Protein AF-A0A351KHN6-F1 (afdb_monomer_lite)

Sequence (163 aa):
MYIGEKVGMWEDGLKKYDIAIDPVDGNNLVAKGRSNAISAIAVAEEGGIFKAPQIYMKKIAVGPSAKGSIDINASVEENITNVSKALGKDIDEMTVAILDRKRHENLIKEARSTGARVKIFGEGDIAAALSTAFEDSGIDILMGIGGAPEGVLAAAALKCLGG

pLDDT: mean 96.74, std 3.22, range [77.12, 98.88]

Structure (mmCIF, N/CA/C/O backbone):
data_AF-A0A351KHN6-F1
#
_entry.id   AF-A0A351KHN6-F1
#
loop_
_atom_site.group_PDB
_atom_site.id
_atom_site.type_symbol
_atom_site.label_atom_id
_atom_site.label_alt_id
_atom_site.label_comp_id
_atom_site.label_asym_id
_atom_site.label_entity_id
_atom_site.label_seq_id
_atom_site.pdbx_PDB_ins_code
_atom_site.Cartn_x
_atom_site.Cartn_y
_atom_site.Cartn_z
_atom_site.occupancy
_atom_site.B_iso_or_equiv
_atom_site.auth_seq_id
_atom_site.auth_comp_id
_atom_site.auth_asym_id
_atom_site.auth_atom_id
_atom_site.pdbx_PDB_model_num
ATOM 1 N N . MET A 1 1 ? 12.110 -13.711 -13.951 1.00 82.62 1 MET A N 1
ATOM 2 C CA . MET A 1 1 ? 12.593 -12.400 -14.409 1.00 82.62 1 MET A CA 1
ATOM 3 C C . MET A 1 1 ? 13.584 -11.849 -13.396 1.00 82.62 1 MET A C 1
ATOM 5 O O . MET A 1 1 ? 13.306 -11.984 -12.208 1.00 82.62 1 MET A O 1
ATOM 9 N N . TYR A 1 2 ? 14.725 -11.301 -13.823 1.00 90.00 2 TYR A N 1
ATOM 10 C CA . TYR A 1 2 ? 15.762 -10.743 -12.935 1.00 90.00 2 TYR A CA 1
ATOM 11 C C . TYR A 1 2 ? 15.978 -9.232 -13.146 1.00 90.00 2 TYR A C 1
ATOM 13 O O . TYR A 1 2 ? 15.625 -8.675 -14.183 1.00 90.00 2 TYR A O 1
ATOM 21 N N . ILE A 1 3 ? 16.554 -8.541 -12.153 1.00 89.81 3 ILE A N 1
ATOM 22 C CA . ILE A 1 3 ? 16.794 -7.088 -12.237 1.00 89.81 3 ILE A CA 1
ATOM 23 C C . ILE A 1 3 ? 17.793 -6.792 -13.361 1.00 89.81 3 ILE A C 1
ATOM 25 O O . ILE A 1 3 ? 18.919 -7.285 -13.343 1.00 89.81 3 ILE A O 1
ATOM 29 N N . GLY A 1 4 ? 17.383 -5.948 -14.310 1.00 90.00 4 GLY A N 1
ATOM 30 C CA . GLY A 1 4 ? 18.183 -5.593 -15.486 1.00 90.00 4 GLY A CA 1
ATOM 31 C C . GLY A 1 4 ? 18.034 -6.560 -16.662 1.00 90.00 4 GLY A C 1
ATOM 32 O O . GLY A 1 4 ? 18.713 -6.386 -17.674 1.00 90.00 4 GLY A O 1
ATOM 33 N N . GLU A 1 5 ? 17.158 -7.562 -16.552 1.00 93.50 5 GLU A N 1
ATOM 34 C CA . GLU A 1 5 ? 16.768 -8.392 -17.685 1.00 93.50 5 GLU A CA 1
ATOM 35 C C . GLU A 1 5 ? 16.132 -7.550 -18.793 1.00 93.50 5 GLU A C 1
ATOM 37 O O . GLU A 1 5 ? 15.372 -6.609 -18.556 1.00 93.50 5 GLU A O 1
ATOM 42 N N . LYS A 1 6 ? 16.455 -7.920 -20.028 1.00 91.94 6 LYS A N 1
ATOM 43 C CA . LYS A 1 6 ? 15.955 -7.292 -21.239 1.00 91.94 6 LYS A CA 1
ATOM 44 C C . LYS A 1 6 ? 14.754 -8.086 -21.766 1.00 91.94 6 LYS A C 1
ATOM 46 O O . LYS A 1 6 ? 14.931 -9.219 -22.195 1.00 91.94 6 LYS A O 1
ATOM 51 N N . VAL A 1 7 ? 13.552 -7.496 -21.767 1.00 92.12 7 VAL A N 1
ATOM 52 C CA . VAL A 1 7 ? 12.304 -8.110 -22.287 1.00 92.12 7 VAL A CA 1
ATOM 53 C C . VAL A 1 7 ? 11.658 -7.305 -23.429 1.00 92.12 7 VAL A C 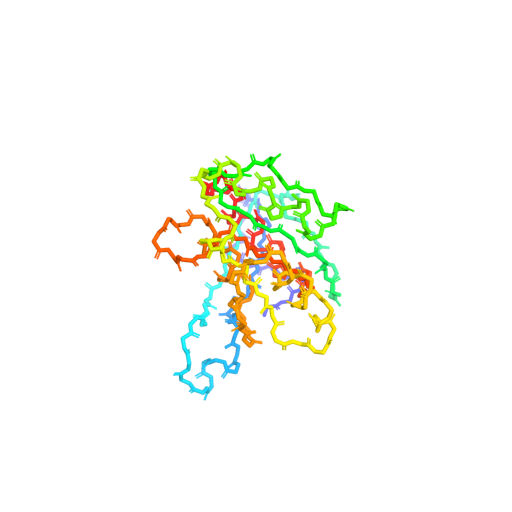1
ATOM 55 O O . VAL A 1 7 ? 11.797 -6.086 -23.457 1.00 92.12 7 VAL A O 1
ATOM 58 N N . GLY A 1 8 ? 10.977 -7.963 -24.375 1.00 92.44 8 GLY A N 1
ATOM 59 C CA . GLY A 1 8 ? 10.410 -7.338 -25.588 1.00 92.44 8 GLY A CA 1
ATOM 60 C C . GLY A 1 8 ? 11.225 -7.618 -26.861 1.00 92.44 8 GLY A C 1
ATOM 61 O O . GLY A 1 8 ? 12.048 -8.527 -26.868 1.00 92.44 8 GLY A O 1
ATOM 62 N N . MET A 1 9 ? 10.992 -6.857 -27.939 1.00 90.75 9 MET A N 1
ATOM 63 C CA . MET A 1 9 ? 11.639 -7.078 -29.251 1.00 90.75 9 MET A CA 1
ATOM 64 C C . MET A 1 9 ? 13.119 -6.654 -29.298 1.00 90.75 9 MET A C 1
ATOM 66 O O . MET A 1 9 ? 13.895 -7.262 -30.022 1.00 90.75 9 MET A O 1
ATOM 70 N N . TRP A 1 10 ? 13.523 -5.649 -28.506 1.00 84.50 10 TRP A N 1
ATOM 71 C CA . TRP A 1 10 ? 14.906 -5.130 -28.444 1.00 84.50 10 TRP A CA 1
ATOM 72 C C . TRP A 1 10 ? 15.525 -4.738 -29.794 1.00 84.50 10 TRP A C 1
ATOM 74 O O . TRP A 1 10 ? 16.723 -4.913 -30.007 1.00 84.50 10 TRP A O 1
ATOM 84 N N . GLU A 1 11 ? 14.719 -4.165 -30.685 1.00 89.75 11 GLU A N 1
ATOM 85 C CA . GLU A 1 11 ? 15.187 -3.589 -31.947 1.00 89.75 11 GLU A CA 1
ATOM 86 C C . GLU A 1 11 ? 15.681 -2.145 -31.760 1.00 89.75 11 GLU A C 1
ATOM 88 O O . GLU A 1 11 ? 15.197 -1.401 -30.897 1.00 89.75 11 GLU A O 1
ATOM 93 N N . ASP A 1 12 ? 16.649 -1.739 -32.584 1.00 88.88 12 ASP A N 1
ATOM 94 C CA . ASP A 1 12 ? 17.192 -0.382 -32.568 1.00 88.88 12 ASP A CA 1
ATOM 95 C C . ASP A 1 12 ? 16.119 0.656 -32.934 1.00 88.88 12 ASP A C 1
ATOM 97 O O . ASP A 1 12 ? 15.295 0.458 -33.825 1.00 88.88 12 ASP A O 1
ATOM 101 N N . GLY A 1 13 ? 16.135 1.797 -32.241 1.00 88.94 13 GLY A N 1
ATOM 102 C CA . GLY A 1 13 ? 15.162 2.878 -32.440 1.00 88.94 13 GLY A CA 1
ATOM 103 C C . GLY A 1 13 ? 13.858 2.728 -31.648 1.00 88.94 13 GLY A C 1
ATOM 104 O O . GLY A 1 13 ? 13.068 3.673 -31.615 1.00 88.94 13 GLY A O 1
ATOM 105 N N . LEU A 1 14 ? 13.642 1.604 -30.954 1.00 90.31 14 LEU A N 1
ATOM 106 C CA . LEU A 1 14 ? 12.511 1.455 -30.039 1.00 90.31 14 LEU A CA 1
ATOM 107 C C . LEU A 1 14 ? 12.723 2.239 -28.736 1.00 90.31 14 LEU A C 1
ATOM 109 O O . LEU A 1 14 ? 13.827 2.322 -28.189 1.00 90.31 14 LEU A O 1
ATOM 113 N N . LYS A 1 15 ? 11.631 2.804 -28.212 1.00 92.44 15 LYS A N 1
ATOM 114 C CA . LYS A 1 15 ? 11.639 3.519 -26.933 1.00 92.44 15 LYS A CA 1
ATOM 115 C C . LYS A 1 15 ? 11.855 2.543 -25.775 1.00 92.44 15 LYS A C 1
ATOM 117 O O . LYS A 1 15 ? 11.262 1.467 -25.738 1.00 92.44 15 LYS A O 1
ATOM 122 N N . LYS A 1 16 ? 12.689 2.946 -24.817 1.00 92.50 16 LYS A N 1
ATOM 123 C CA . LYS A 1 16 ? 12.962 2.184 -23.597 1.00 92.50 16 LYS A CA 1
ATOM 124 C C . LYS A 1 16 ? 11.935 2.497 -22.515 1.00 92.50 16 LYS A C 1
ATOM 126 O O . LYS A 1 16 ? 11.515 3.644 -22.356 1.00 92.50 16 LYS A O 1
ATOM 131 N N . TYR A 1 17 ? 11.591 1.466 -21.757 1.00 95.12 17 TYR A N 1
ATOM 132 C CA . TYR A 1 17 ? 10.678 1.535 -20.628 1.00 95.12 17 TYR A CA 1
ATOM 133 C C . TYR A 1 17 ? 11.271 0.772 -19.448 1.00 95.12 17 TYR A C 1
ATOM 135 O O . TYR A 1 17 ? 11.884 -0.281 -19.634 1.00 95.12 17 TYR A O 1
ATOM 143 N N . ASP A 1 18 ? 11.052 1.289 -18.244 1.00 95.50 18 ASP A N 1
ATOM 144 C CA . ASP A 1 18 ? 11.268 0.541 -17.015 1.00 95.50 18 ASP A CA 1
ATOM 145 C C . ASP A 1 18 ? 10.028 -0.306 -16.717 1.00 95.50 18 ASP A C 1
ATOM 147 O O . ASP A 1 18 ? 8.891 0.138 -16.902 1.00 95.50 18 ASP A O 1
ATOM 151 N N . ILE A 1 19 ? 10.257 -1.525 -16.227 1.00 95.69 19 ILE A N 1
ATOM 152 C CA . ILE A 1 19 ? 9.203 -2.471 -15.861 1.00 95.69 19 ILE A CA 1
ATOM 153 C C . ILE A 1 19 ? 9.429 -2.925 -14.420 1.00 95.69 19 ILE A C 1
ATOM 155 O O . ILE A 1 19 ? 10.501 -3.427 -14.078 1.00 95.69 19 ILE A O 1
ATOM 159 N N . ALA A 1 20 ? 8.399 -2.783 -13.590 1.00 96.62 20 ALA A N 1
ATOM 160 C CA . ALA A 1 20 ? 8.269 -3.503 -12.330 1.00 96.62 20 ALA A CA 1
ATOM 161 C C . ALA A 1 20 ? 7.203 -4.578 -12.501 1.00 96.62 20 ALA A C 1
ATOM 163 O O . ALA A 1 20 ? 6.184 -4.353 -13.153 1.00 96.62 20 ALA A O 1
ATOM 164 N N . ILE A 1 21 ? 7.431 -5.748 -11.919 1.00 95.62 21 ILE A N 1
ATOM 165 C CA . ILE A 1 21 ? 6.527 -6.880 -12.068 1.00 95.62 21 ILE A CA 1
ATOM 166 C C . ILE A 1 21 ? 6.523 -7.727 -10.808 1.00 95.62 21 ILE A C 1
ATOM 168 O O . ILE A 1 21 ? 7.575 -8.016 -10.239 1.00 95.62 21 ILE A O 1
ATOM 172 N N . ASP A 1 22 ? 5.328 -8.148 -10.429 1.00 96.81 22 ASP A N 1
ATOM 173 C CA . ASP A 1 22 ? 5.095 -9.248 -9.516 1.00 96.81 22 ASP A CA 1
ATOM 174 C C . ASP A 1 22 ? 4.191 -10.256 -10.236 1.00 96.81 22 ASP A C 1
ATOM 176 O O . ASP A 1 22 ? 2.989 -10.013 -10.393 1.00 96.81 22 ASP A O 1
ATOM 180 N N . PRO A 1 23 ? 4.753 -11.364 -10.755 1.00 96.25 23 PRO A N 1
ATOM 181 C CA . PRO A 1 23 ? 3.961 -12.356 -11.465 1.00 96.25 23 PRO A CA 1
ATOM 182 C C . PRO A 1 23 ? 2.806 -12.906 -10.627 1.00 96.25 23 PRO A C 1
ATOM 184 O O . PRO A 1 23 ? 1.772 -13.234 -11.211 1.00 96.25 23 PRO A O 1
ATOM 187 N N . VAL A 1 24 ? 2.976 -13.009 -9.302 1.00 97.12 24 VAL A N 1
ATOM 188 C CA . VAL A 1 24 ? 1.963 -13.506 -8.366 1.00 97.12 24 VAL A CA 1
ATOM 189 C C . VAL A 1 24 ? 2.152 -12.834 -6.996 1.00 97.12 24 VAL A C 1
ATOM 191 O O . VAL A 1 24 ? 2.906 -13.319 -6.152 1.00 97.12 24 VAL A O 1
ATOM 194 N N . ASP A 1 25 ? 1.386 -11.774 -6.735 1.00 96.69 25 ASP A N 1
ATOM 195 C CA . ASP A 1 25 ? 1.219 -11.244 -5.378 1.00 96.69 25 ASP A CA 1
ATOM 196 C C . ASP A 1 25 ? 0.217 -12.140 -4.637 1.00 96.69 25 ASP A C 1
ATOM 198 O O . ASP A 1 25 ? -0.955 -12.237 -5.014 1.00 96.69 25 ASP A O 1
ATOM 202 N N . GLY A 1 26 ? 0.690 -12.846 -3.606 1.00 96.31 26 GLY A N 1
ATOM 203 C CA . GLY A 1 26 ? -0.110 -13.816 -2.852 1.00 96.31 26 GLY A CA 1
ATOM 204 C C . GLY A 1 26 ? 0.072 -15.276 -3.274 1.00 96.31 26 GLY A C 1
ATOM 205 O O . GLY A 1 26 ? -0.904 -16.005 -3.462 1.00 96.31 26 GLY A O 1
ATOM 206 N N . ASN A 1 27 ? 1.318 -15.746 -3.375 1.00 96.25 27 ASN A N 1
ATOM 207 C CA . ASN A 1 27 ? 1.643 -17.145 -3.687 1.00 96.25 27 ASN A CA 1
ATOM 208 C C . ASN A 1 27 ? 0.884 -18.170 -2.825 1.00 96.25 27 ASN A C 1
ATOM 210 O O . ASN A 1 27 ? 0.359 -19.154 -3.354 1.00 96.25 27 ASN A O 1
ATOM 214 N N . ASN A 1 28 ? 0.792 -17.963 -1.502 1.00 96.75 28 ASN A N 1
ATOM 215 C CA . ASN A 1 28 ? 0.064 -18.899 -0.641 1.00 96.75 28 ASN A CA 1
ATOM 216 C C . ASN A 1 28 ? -1.451 -18.762 -0.794 1.00 96.75 28 ASN A C 1
ATOM 218 O O . ASN A 1 28 ? -2.164 -19.721 -0.493 1.00 96.75 28 ASN A O 1
ATOM 222 N N . LEU A 1 29 ? -1.956 -17.606 -1.236 1.00 97.25 29 LEU A N 1
ATOM 223 C CA . LEU A 1 29 ? -3.371 -17.443 -1.564 1.00 97.25 29 LEU A CA 1
ATOM 224 C C . LEU A 1 29 ? -3.735 -18.332 -2.754 1.00 97.25 29 LEU A C 1
ATOM 226 O O . LEU A 1 29 ? -4.655 -19.140 -2.625 1.00 97.25 29 LEU A O 1
ATOM 230 N N . VAL A 1 30 ? -2.953 -18.283 -3.840 1.00 97.19 30 VAL A N 1
ATOM 231 C CA . VAL A 1 30 ? -3.139 -19.167 -5.006 1.00 97.19 30 VAL A CA 1
ATOM 232 C C . VAL A 1 30 ? -3.047 -20.632 -4.590 1.00 97.19 30 VAL A C 1
ATOM 234 O O . VAL A 1 30 ? -3.965 -21.408 -4.850 1.00 97.19 30 VAL A O 1
ATOM 237 N N . ALA A 1 31 ? -1.984 -21.008 -3.872 1.00 97.69 31 ALA A N 1
ATOM 238 C CA . ALA A 1 31 ? -1.760 -22.393 -3.457 1.00 97.69 31 ALA A CA 1
ATOM 239 C C . ALA A 1 31 ? -2.882 -22.961 -2.566 1.00 97.69 31 ALA A C 1
ATOM 241 O O . ALA A 1 31 ? -3.078 -24.173 -2.516 1.00 97.69 31 ALA A O 1
ATOM 242 N N . LYS A 1 32 ? -3.615 -22.099 -1.850 1.00 97.12 32 LYS A N 1
ATOM 243 C CA . LYS A 1 32 ? -4.699 -22.483 -0.931 1.00 97.12 32 LYS A CA 1
ATOM 244 C C . LYS A 1 32 ? -6.097 -22.184 -1.476 1.00 97.12 32 LYS A C 1
ATOM 246 O O . LYS A 1 32 ? -7.056 -22.316 -0.719 1.00 97.12 32 LYS A O 1
ATOM 251 N N . GLY A 1 33 ? -6.225 -21.747 -2.732 1.00 96.00 33 GLY A N 1
ATOM 252 C CA . GLY A 1 33 ? -7.513 -21.376 -3.329 1.00 96.00 33 GLY A CA 1
ATOM 253 C C . GLY A 1 33 ? -8.211 -20.216 -2.609 1.00 96.00 33 GLY A C 1
ATOM 254 O O . GLY A 1 33 ? -9.431 -20.218 -2.473 1.00 96.00 33 GLY A O 1
ATOM 255 N N . ARG A 1 34 ? -7.443 -19.254 -2.085 1.00 96.31 34 ARG A N 1
ATOM 256 C CA . ARG A 1 34 ? -7.963 -18.062 -1.403 1.00 96.31 34 ARG A CA 1
ATOM 257 C C . ARG A 1 34 ? -8.027 -16.873 -2.360 1.00 96.31 34 ARG A C 1
ATOM 259 O O . ARG A 1 34 ? -7.240 -16.768 -3.295 1.00 96.31 34 ARG A O 1
ATOM 266 N N . SER A 1 35 ? -8.955 -15.964 -2.086 1.00 92.88 35 SER A N 1
ATOM 267 C CA . SER A 1 35 ? -9.143 -14.722 -2.842 1.00 92.88 35 SER A CA 1
ATOM 268 C C . SER A 1 35 ? -7.967 -13.749 -2.692 1.00 92.88 35 SER A C 1
ATOM 270 O O . SER A 1 35 ? -7.166 -13.882 -1.768 1.00 92.88 35 SER A O 1
ATOM 272 N N . ASN A 1 36 ? -7.948 -12.721 -3.549 1.00 92.12 36 ASN A N 1
ATOM 273 C CA . ASN A 1 36 ? -7.036 -11.564 -3.548 1.00 92.12 36 ASN A CA 1
ATOM 274 C C . ASN A 1 36 ? -5.613 -11.796 -4.073 1.00 92.12 36 ASN A C 1
ATOM 276 O O . ASN A 1 36 ? -4.808 -10.872 -4.010 1.00 92.12 36 ASN A O 1
ATOM 280 N N . ALA A 1 37 ? -5.306 -12.970 -4.628 1.00 96.94 37 ALA A N 1
ATOM 281 C CA . ALA A 1 37 ? -4.091 -13.119 -5.423 1.00 96.94 37 ALA A CA 1
ATOM 282 C C . ALA A 1 37 ? -4.231 -12.389 -6.765 1.00 96.94 37 ALA A C 1
ATOM 284 O O . ALA A 1 37 ? -5.259 -12.537 -7.432 1.00 96.94 37 ALA A O 1
ATOM 285 N N . ILE A 1 38 ? -3.200 -11.652 -7.175 1.00 97.62 38 ILE A N 1
ATOM 286 C CA . ILE A 1 38 ? -3.168 -10.951 -8.466 1.00 97.62 38 ILE A CA 1
ATOM 287 C C . ILE A 1 38 ? -1.823 -11.147 -9.172 1.00 97.62 38 ILE A C 1
ATOM 289 O O . ILE A 1 38 ? -0.821 -11.476 -8.544 1.00 97.62 38 ILE A O 1
ATOM 293 N N . SER A 1 39 ? -1.800 -10.909 -10.483 1.00 97.88 39 SER A N 1
ATOM 294 C CA . SER A 1 39 ? -0.568 -10.674 -11.241 1.00 97.88 39 SER A CA 1
ATOM 295 C C . SER A 1 39 ? -0.476 -9.182 -11.541 1.00 97.88 39 SER A C 1
ATOM 297 O O . SER A 1 39 ? -1.469 -8.592 -11.973 1.00 97.88 39 SER A O 1
ATOM 299 N N . ALA A 1 40 ? 0.674 -8.562 -11.290 1.00 97.50 40 ALA A N 1
ATOM 300 C CA . ALA A 1 40 ? 0.837 -7.116 -11.370 1.00 97.50 40 ALA A CA 1
ATOM 301 C C . ALA A 1 40 ? 2.049 -6.728 -12.221 1.00 97.50 40 ALA A C 1
ATOM 303 O O . ALA A 1 40 ? 3.144 -7.263 -12.063 1.00 97.50 40 ALA A O 1
ATOM 304 N N . ILE A 1 41 ? 1.862 -5.739 -13.093 1.00 97.56 41 ILE A N 1
ATOM 305 C CA . ILE A 1 41 ? 2.926 -5.108 -13.872 1.00 97.56 41 ILE A CA 1
ATOM 306 C C . ILE A 1 41 ? 2.725 -3.593 -13.862 1.00 97.56 41 ILE A C 1
ATOM 308 O O . ILE A 1 41 ? 1.605 -3.107 -14.004 1.00 97.56 41 ILE A O 1
ATOM 312 N N . ALA A 1 42 ? 3.817 -2.851 -13.717 1.00 97.69 42 ALA A N 1
ATOM 313 C CA . ALA A 1 42 ? 3.860 -1.416 -13.946 1.00 97.69 42 ALA A CA 1
ATOM 314 C C . ALA A 1 42 ? 4.930 -1.107 -14.991 1.00 97.69 42 ALA A C 1
ATOM 316 O O . ALA A 1 42 ? 6.033 -1.655 -14.943 1.00 97.69 42 ALA A O 1
ATOM 317 N N . VAL A 1 43 ? 4.595 -0.217 -15.923 1.00 97.25 43 VAL A N 1
ATOM 318 C CA . VAL A 1 43 ? 5.478 0.207 -17.011 1.00 97.25 43 VAL A CA 1
ATOM 319 C C . VAL A 1 43 ? 5.536 1.727 -17.013 1.00 97.25 43 VAL A C 1
ATOM 321 O O . VAL A 1 43 ? 4.498 2.387 -16.997 1.00 97.25 43 VAL A O 1
ATOM 324 N N . ALA A 1 44 ? 6.741 2.284 -17.036 1.00 97.31 44 ALA A N 1
ATOM 325 C CA . ALA A 1 44 ? 6.959 3.719 -17.175 1.00 97.31 44 ALA A CA 1
ATOM 326 C C . ALA A 1 44 ? 8.119 3.983 -18.137 1.00 97.31 44 ALA A C 1
ATOM 328 O O . ALA A 1 44 ? 8.868 3.074 -18.486 1.00 97.31 44 ALA A O 1
ATOM 329 N N . GLU A 1 45 ? 8.272 5.228 -18.582 1.00 95.12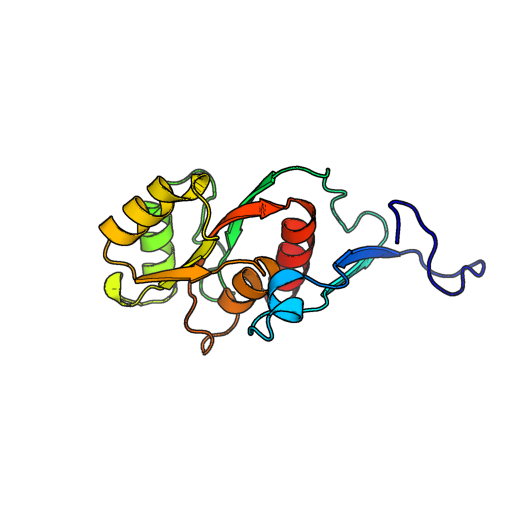 45 GLU A N 1
ATOM 330 C CA . GLU A 1 45 ? 9.473 5.637 -19.319 1.00 95.12 45 GLU A CA 1
ATOM 331 C C . GLU A 1 45 ? 10.742 5.359 -18.493 1.00 95.12 45 GLU A C 1
ATOM 333 O O . GLU A 1 45 ? 10.676 5.234 -17.269 1.00 95.12 45 GLU A O 1
ATOM 338 N N . GLU A 1 46 ? 11.893 5.245 -19.158 1.00 93.38 46 GLU A N 1
ATOM 339 C CA . GLU A 1 46 ? 13.186 5.001 -18.502 1.00 93.38 46 GLU A CA 1
ATOM 340 C C . GLU A 1 46 ? 13.434 5.996 -17.348 1.00 93.38 46 GLU A C 1
ATOM 342 O O . GLU A 1 46 ? 13.350 7.211 -17.522 1.00 93.38 46 GLU A O 1
ATOM 347 N N . GLY A 1 47 ? 13.717 5.473 -16.151 1.00 94.44 47 GLY A N 1
ATOM 348 C CA . GLY A 1 47 ? 13.872 6.249 -14.917 1.00 94.44 47 GLY A CA 1
ATOM 349 C C . GLY A 1 47 ? 12.565 6.541 -14.168 1.00 94.44 47 GLY A C 1
ATOM 350 O O . GLY A 1 47 ? 12.606 7.101 -13.073 1.00 94.44 47 GLY A O 1
ATOM 351 N N . GLY A 1 48 ? 11.409 6.161 -14.718 1.00 96.19 48 GLY A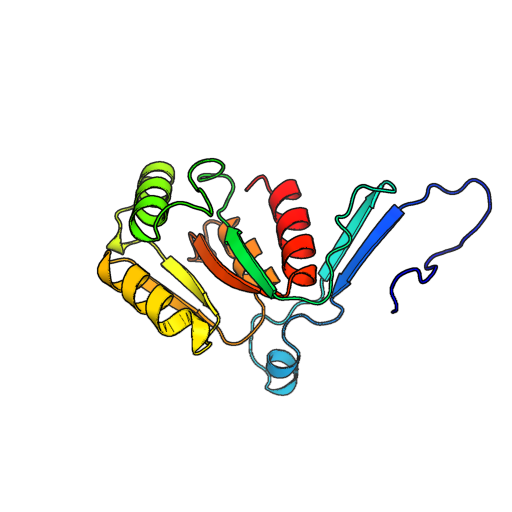 N 1
ATOM 352 C CA . GLY A 1 48 ? 10.088 6.426 -14.145 1.00 96.19 48 GLY A CA 1
ATOM 353 C C . GLY A 1 48 ? 9.674 5.488 -13.007 1.00 96.19 48 GLY A C 1
ATOM 354 O O . GLY A 1 48 ? 8.687 5.767 -12.325 1.00 96.19 48 GLY A O 1
ATOM 355 N N . ILE A 1 49 ? 10.413 4.396 -12.782 1.00 96.75 49 ILE A N 1
ATOM 356 C CA . ILE A 1 49 ? 10.158 3.431 -11.706 1.00 96.75 49 ILE A CA 1
ATOM 357 C C . ILE A 1 49 ? 11.292 3.486 -10.682 1.00 96.75 49 ILE A C 1
ATOM 359 O O . ILE A 1 49 ? 12.469 3.313 -11.004 1.00 96.75 49 ILE A O 1
ATOM 363 N N . PHE A 1 50 ? 10.934 3.671 -9.409 1.00 96.44 50 PHE A N 1
ATOM 364 C CA . PHE A 1 50 ? 11.894 3.580 -8.315 1.00 96.44 50 PHE A CA 1
ATOM 365 C C . PHE A 1 50 ? 12.429 2.147 -8.189 1.00 96.44 50 PHE A C 1
ATOM 367 O O . PHE A 1 50 ? 11.675 1.199 -7.970 1.00 96.44 50 PHE A O 1
ATOM 374 N N . LYS A 1 51 ? 13.752 1.989 -8.290 1.00 94.38 51 LYS A N 1
ATOM 375 C CA . LYS A 1 51 ? 14.441 0.698 -8.152 1.00 94.38 51 LYS A CA 1
ATOM 376 C C . LYS A 1 51 ? 14.561 0.322 -6.675 1.00 94.38 51 LYS A C 1
ATOM 378 O O . LYS A 1 51 ? 15.614 0.494 -6.064 1.00 94.38 51 LYS A O 1
ATOM 383 N N . ALA A 1 52 ? 13.458 -0.152 -6.099 1.00 94.56 52 ALA A N 1
ATOM 384 C CA . ALA A 1 52 ? 13.403 -0.533 -4.696 1.00 94.56 52 ALA A CA 1
ATOM 385 C C . ALA A 1 52 ? 14.374 -1.691 -4.380 1.00 94.56 52 ALA A C 1
ATOM 387 O O . ALA A 1 52 ? 14.386 -2.696 -5.097 1.00 94.56 52 ALA A O 1
ATOM 388 N N . PRO A 1 53 ? 15.168 -1.593 -3.298 1.00 93.44 53 PRO A N 1
ATOM 389 C CA . PRO A 1 53 ? 15.923 -2.733 -2.794 1.00 93.44 53 PRO A CA 1
ATOM 390 C C . PRO A 1 53 ? 14.983 -3.798 -2.210 1.00 93.44 53 PRO A C 1
ATOM 392 O O . PRO A 1 53 ? 13.851 -3.506 -1.825 1.00 93.44 53 PRO A O 1
ATOM 395 N N . GLN A 1 54 ? 15.472 -5.035 -2.099 1.00 93.25 54 GLN A N 1
ATOM 396 C CA . GLN A 1 54 ? 14.731 -6.171 -1.534 1.00 93.25 54 GLN A CA 1
ATOM 397 C C . GLN A 1 54 ? 14.663 -6.094 0.001 1.00 93.25 54 GLN A C 1
ATOM 399 O O . GLN A 1 54 ? 15.301 -6.865 0.716 1.00 93.25 54 GLN A O 1
ATOM 404 N N . ILE A 1 55 ? 13.928 -5.105 0.507 1.00 97.19 55 ILE A N 1
ATOM 405 C CA . ILE A 1 55 ? 13.739 -4.818 1.933 1.00 97.19 55 ILE A CA 1
ATOM 406 C C . ILE A 1 55 ? 12.263 -4.551 2.238 1.00 97.19 55 ILE A C 1
ATOM 408 O O . ILE A 1 55 ? 11.416 -4.515 1.347 1.00 97.19 55 ILE A O 1
ATOM 412 N N . TYR A 1 56 ? 11.955 -4.333 3.513 1.00 98.38 56 TYR A N 1
ATOM 413 C CA . TYR A 1 56 ? 10.639 -3.875 3.937 1.00 98.38 56 TYR A CA 1
ATOM 414 C C . TYR A 1 56 ? 10.471 -2.356 3.783 1.00 98.38 56 TYR A C 1
ATOM 416 O O . TYR A 1 56 ? 11.423 -1.592 3.926 1.00 98.38 56 TYR A O 1
ATOM 424 N N . MET A 1 57 ? 9.232 -1.924 3.559 1.00 98.56 57 MET A N 1
ATOM 425 C CA . MET A 1 57 ? 8.814 -0.529 3.441 1.00 98.56 57 MET A CA 1
ATOM 426 C C . MET A 1 57 ? 7.570 -0.295 4.302 1.00 98.56 57 MET A C 1
ATOM 428 O O . MET A 1 57 ? 6.620 -1.079 4.244 1.00 98.56 57 MET A O 1
ATOM 432 N N . LYS A 1 58 ? 7.571 0.785 5.094 1.00 98.56 58 LYS A N 1
ATOM 433 C CA . LYS A 1 58 ? 6.355 1.306 5.735 1.00 98.56 58 LYS A CA 1
ATOM 434 C C . LYS A 1 58 ? 5.475 1.925 4.644 1.00 98.56 58 LYS A C 1
ATOM 436 O O . LYS A 1 58 ? 5.969 2.708 3.840 1.00 98.56 58 LYS A O 1
ATOM 441 N N . LYS A 1 59 ? 4.200 1.555 4.608 1.00 98.75 59 LYS A N 1
ATOM 442 C CA . LYS A 1 59 ? 3.215 1.949 3.601 1.00 98.75 59 LYS A CA 1
ATOM 4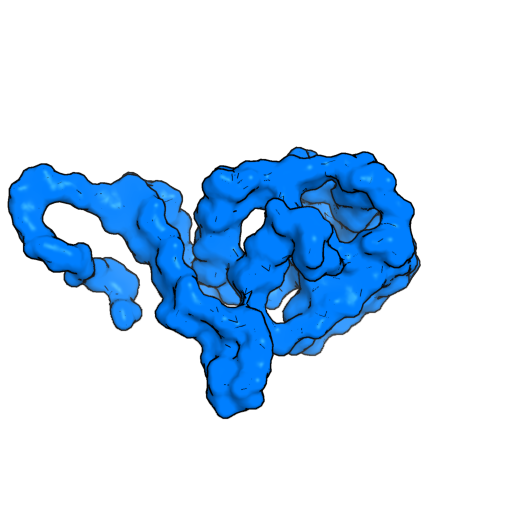43 C C . LYS A 1 59 ? 2.005 2.567 4.294 1.00 98.75 59 LYS A C 1
ATOM 445 O O . LYS A 1 59 ? 1.548 2.067 5.326 1.00 98.75 59 LYS A O 1
ATOM 450 N N . ILE A 1 60 ? 1.492 3.627 3.690 1.00 98.81 60 ILE A N 1
ATOM 451 C CA . ILE A 1 60 ? 0.165 4.177 3.938 1.00 98.81 60 ILE A CA 1
ATOM 452 C C . ILE A 1 60 ? -0.428 4.535 2.574 1.00 98.81 60 ILE A C 1
ATOM 454 O O . ILE A 1 60 ? 0.281 5.093 1.736 1.00 98.81 60 ILE A O 1
ATOM 458 N N . ALA A 1 61 ? -1.673 4.149 2.318 1.00 98.88 61 ALA A N 1
ATOM 459 C CA . ALA A 1 61 ? -2.332 4.395 1.038 1.00 98.88 61 ALA A CA 1
ATOM 460 C C . ALA A 1 61 ? -3.820 4.681 1.229 1.00 98.88 61 ALA A C 1
ATOM 462 O O . ALA A 1 61 ? -4.447 4.121 2.129 1.00 98.88 61 ALA A O 1
ATOM 463 N N . VAL A 1 62 ? -4.362 5.529 0.358 1.00 98.81 62 VAL A N 1
ATOM 464 C CA . VAL A 1 62 ? -5.757 5.987 0.337 1.00 98.81 62 VAL A CA 1
ATOM 465 C C . VAL A 1 62 ? -6.211 6.178 -1.105 1.00 98.81 62 VAL A C 1
ATOM 467 O O . VAL A 1 62 ? -5.379 6.258 -2.002 1.00 98.81 62 VAL A O 1
ATOM 470 N N . GLY A 1 63 ? -7.520 6.233 -1.328 1.00 98.56 63 GLY A N 1
ATOM 471 C CA . GLY A 1 63 ? -8.082 6.503 -2.646 1.00 98.56 63 GLY A CA 1
ATOM 472 C C . GLY A 1 63 ? -8.093 7.985 -3.033 1.00 98.56 63 GLY A C 1
ATOM 473 O O . GLY A 1 63 ? -7.756 8.852 -2.218 1.00 98.56 63 GLY A O 1
ATOM 474 N N . PRO A 1 64 ? -8.563 8.297 -4.255 1.00 98.31 64 PRO A N 1
ATOM 475 C CA . PRO A 1 64 ? -8.585 9.656 -4.796 1.00 98.31 64 PRO A CA 1
ATOM 476 C C . PRO A 1 64 ? -9.298 10.676 -3.908 1.00 98.31 64 PRO A C 1
ATOM 478 O O . PRO A 1 64 ? -8.795 11.781 -3.711 1.00 98.31 64 PRO A O 1
ATOM 481 N N . SER A 1 65 ? -10.424 10.288 -3.307 1.00 97.56 65 SER A N 1
ATOM 482 C CA . SER A 1 65 ? -11.237 11.159 -2.448 1.00 97.56 65 SER A CA 1
ATOM 483 C C . SER A 1 65 ? -10.539 11.575 -1.148 1.00 97.56 65 SER A C 1
ATOM 485 O O . SER A 1 65 ? -10.938 12.553 -0.528 1.00 97.56 65 SER A O 1
ATOM 487 N N . ALA A 1 66 ? -9.481 10.868 -0.742 1.00 98.25 66 ALA A N 1
ATOM 488 C CA . ALA A 1 66 ? -8.691 11.176 0.448 1.00 98.25 66 ALA A CA 1
ATOM 489 C C . ALA A 1 66 ? -7.226 11.518 0.125 1.00 98.25 66 ALA A C 1
ATOM 491 O O . ALA A 1 66 ? -6.392 11.632 1.030 1.00 98.25 66 ALA A O 1
ATOM 492 N N . LYS A 1 67 ? -6.881 11.713 -1.152 1.00 98.38 67 LYS A N 1
ATOM 493 C CA . LYS A 1 67 ? -5.522 12.074 -1.556 1.00 98.38 67 LYS A CA 1
ATOM 494 C C . LYS A 1 67 ? -5.058 13.358 -0.865 1.00 98.38 67 LYS A C 1
ATOM 496 O O . LYS A 1 67 ? -5.743 14.375 -0.872 1.00 98.38 67 LYS A O 1
ATOM 501 N N . GLY A 1 68 ? -3.855 13.308 -0.294 1.00 98.19 68 GLY A N 1
ATOM 502 C CA . GLY A 1 68 ? -3.255 14.433 0.429 1.00 98.19 68 GLY A CA 1
ATOM 503 C C . GLY A 1 68 ? -3.723 14.594 1.880 1.00 98.19 68 GLY A C 1
ATOM 504 O O . GLY A 1 68 ? -3.278 15.526 2.538 1.00 98.19 68 GLY A O 1
ATOM 505 N N . SER A 1 69 ? -4.572 13.695 2.394 1.00 98.44 69 SER A N 1
ATOM 506 C CA . SER A 1 69 ? -5.017 13.706 3.802 1.00 98.44 69 SER A CA 1
ATOM 507 C C . SER A 1 69 ? -4.168 12.837 4.744 1.00 98.44 69 SER A C 1
ATOM 509 O O . SER A 1 69 ? -4.439 12.783 5.941 1.00 98.44 69 SER A O 1
ATOM 511 N N . ILE A 1 70 ? -3.135 12.167 4.225 1.00 98.62 70 ILE A N 1
ATOM 512 C CA . ILE A 1 70 ? -2.282 11.242 4.980 1.00 98.62 70 ILE A CA 1
ATOM 513 C C . ILE A 1 70 ? -0.828 11.715 5.055 1.00 98.62 70 ILE A C 1
ATOM 515 O O . ILE A 1 70 ? -0.293 12.266 4.093 1.00 98.62 70 ILE A O 1
ATOM 519 N N . ASP A 1 71 ? -0.171 11.414 6.173 1.00 98.62 71 ASP A N 1
ATOM 520 C CA . ASP A 1 71 ? 1.274 11.552 6.368 1.00 98.62 71 ASP A CA 1
ATOM 521 C C . ASP A 1 71 ? 1.822 10.278 7.022 1.00 98.62 71 ASP A C 1
ATOM 523 O O . ASP A 1 71 ? 1.399 9.855 8.100 1.00 98.62 71 ASP A O 1
ATOM 527 N N . ILE A 1 72 ? 2.814 9.663 6.379 1.00 98.38 72 ILE A N 1
ATOM 528 C CA . ILE A 1 72 ? 3.473 8.453 6.874 1.00 98.38 72 ILE A CA 1
ATOM 529 C C . ILE A 1 72 ? 4.194 8.655 8.219 1.00 98.38 72 ILE A C 1
ATOM 531 O O . ILE A 1 72 ? 4.476 7.669 8.910 1.00 98.38 72 ILE A O 1
ATOM 535 N N . ASN A 1 73 ? 4.502 9.897 8.597 1.00 98.25 73 ASN A N 1
ATOM 536 C CA . ASN A 1 73 ? 5.142 10.252 9.864 1.00 98.25 73 ASN A CA 1
ATOM 537 C C . ASN A 1 73 ? 4.143 10.599 10.976 1.00 98.25 73 ASN A C 1
ATOM 539 O O . ASN A 1 73 ? 4.534 10.594 12.143 1.00 98.25 73 ASN A O 1
ATOM 543 N N . ALA A 1 74 ? 2.880 10.862 10.633 1.00 98.56 74 ALA A N 1
ATOM 544 C CA . ALA A 1 74 ? 1.822 11.108 11.605 1.00 98.56 74 ALA A CA 1
ATOM 545 C C . ALA A 1 74 ? 1.414 9.823 12.348 1.00 98.56 74 ALA A C 1
ATOM 547 O O . ALA A 1 74 ? 1.747 8.699 11.944 1.00 98.56 74 ALA A O 1
ATOM 548 N N . SER A 1 75 ? 0.685 9.990 13.456 1.00 98.62 75 SER A N 1
ATOM 549 C CA . SER A 1 75 ? 0.146 8.863 14.225 1.00 98.62 75 SER A CA 1
ATOM 550 C C . SER A 1 75 ? -0.935 8.110 13.440 1.00 98.62 75 SER A C 1
ATOM 552 O O . SER A 1 75 ? -1.445 8.582 12.416 1.00 98.62 75 SER A O 1
ATOM 554 N N . VAL A 1 76 ? -1.298 6.912 13.906 1.00 98.62 76 VAL A N 1
ATOM 555 C CA . VAL A 1 76 ? -2.391 6.145 13.288 1.00 98.62 76 VAL A CA 1
ATOM 556 C C . VAL A 1 76 ? -3.716 6.876 13.478 1.00 98.62 76 VAL A C 1
ATOM 558 O O . VAL A 1 76 ? -4.496 6.989 12.536 1.00 98.62 76 VAL A O 1
ATOM 561 N N . GLU A 1 77 ? -3.935 7.424 14.672 1.00 98.69 77 GLU A N 1
ATOM 562 C CA . GLU A 1 77 ? -5.134 8.191 15.011 1.00 98.69 77 GLU A CA 1
ATOM 563 C C . GLU A 1 77 ? -5.307 9.435 14.140 1.00 98.69 77 GLU A C 1
ATOM 565 O O . GLU A 1 77 ? -6.399 9.676 13.622 1.00 98.69 77 GLU A O 1
ATOM 570 N N . GLU A 1 78 ? -4.231 10.190 13.923 1.00 98.81 78 GLU A N 1
ATOM 571 C CA . GLU A 1 78 ? -4.268 11.394 13.097 1.00 98.81 78 GLU A CA 1
ATOM 572 C C . GLU A 1 78 ? -4.601 11.056 11.642 1.00 98.81 78 GLU A C 1
ATOM 574 O O . GLU A 1 78 ? -5.508 11.652 11.062 1.00 98.81 78 GLU A O 1
ATOM 579 N N . ASN A 1 79 ? -3.937 10.046 11.072 1.00 98.88 79 ASN A N 1
ATOM 580 C CA . ASN A 1 79 ? -4.223 9.603 9.710 1.00 98.88 79 ASN A CA 1
ATOM 581 C C . ASN A 1 79 ? -5.673 9.126 9.552 1.00 98.88 79 ASN A C 1
ATOM 583 O O . ASN A 1 79 ? -6.356 9.563 8.630 1.00 98.88 79 ASN A O 1
ATOM 587 N N . ILE A 1 80 ? -6.173 8.274 10.455 1.00 98.81 80 ILE A N 1
ATOM 588 C CA . ILE A 1 80 ? -7.564 7.792 10.395 1.00 98.81 80 ILE A CA 1
ATOM 589 C C . ILE A 1 80 ? -8.544 8.966 10.483 1.00 98.81 80 ILE A C 1
ATOM 591 O O . ILE A 1 80 ? -9.491 9.028 9.703 1.00 98.81 80 ILE A O 1
ATOM 595 N N . THR A 1 81 ? -8.290 9.919 11.381 1.00 98.81 81 THR A N 1
ATOM 596 C CA . THR A 1 81 ? -9.134 11.107 11.563 1.00 98.81 81 THR A CA 1
ATOM 597 C C . THR A 1 81 ? -9.147 11.994 10.317 1.00 98.81 81 THR A C 1
ATOM 599 O O . THR A 1 81 ? -10.204 12.467 9.902 1.00 98.81 81 THR A O 1
ATOM 602 N N . ASN A 1 82 ? -7.988 12.228 9.700 1.00 98.81 82 ASN A N 1
ATOM 603 C CA . ASN A 1 82 ? -7.883 13.067 8.508 1.00 98.81 82 ASN A CA 1
ATOM 604 C C . ASN A 1 82 ? -8.576 12.427 7.301 1.00 98.81 82 ASN A C 1
ATOM 606 O O . ASN A 1 82 ? -9.307 13.111 6.584 1.00 98.81 82 ASN A O 1
ATOM 610 N N . VAL A 1 83 ? -8.409 11.114 7.118 1.00 98.75 83 VAL A N 1
ATOM 611 C CA . VAL A 1 83 ? -9.083 10.372 6.045 1.00 98.75 83 VAL A CA 1
ATOM 612 C C . VAL A 1 83 ? -10.592 10.322 6.287 1.00 98.75 83 VAL A C 1
ATOM 614 O O . VAL A 1 83 ? -11.352 10.576 5.360 1.00 98.75 83 VAL A O 1
ATOM 617 N N . SER A 1 84 ? -11.044 10.080 7.523 1.00 98.75 84 SER A N 1
ATOM 618 C CA . SER A 1 84 ? -12.468 10.130 7.899 1.00 98.75 84 SER A CA 1
ATOM 619 C C . SER A 1 84 ? -13.104 11.469 7.513 1.00 98.75 84 SER A C 1
ATOM 621 O O . SER A 1 84 ? -14.132 11.490 6.835 1.00 98.75 84 SER A O 1
ATOM 623 N N . LYS A 1 85 ? -12.446 12.592 7.831 1.00 98.69 85 LYS A N 1
ATOM 624 C CA . LYS A 1 85 ? -12.904 13.933 7.429 1.00 98.69 85 LYS A CA 1
ATOM 625 C C . LYS A 1 85 ? -12.937 14.117 5.913 1.00 98.69 85 LYS A C 1
ATOM 627 O O . LYS A 1 85 ? -13.888 14.703 5.407 1.00 98.69 85 LYS A O 1
ATOM 632 N N . ALA A 1 86 ? -11.919 13.638 5.196 1.00 98.44 86 ALA A N 1
ATOM 633 C CA . ALA A 1 86 ? -11.857 13.749 3.739 1.00 98.44 86 ALA A CA 1
ATOM 634 C C . ALA A 1 86 ? -12.961 12.932 3.045 1.00 98.44 86 ALA A C 1
ATOM 636 O O . ALA A 1 86 ? -13.527 13.382 2.054 1.00 98.44 86 ALA A O 1
ATOM 637 N N . LEU A 1 87 ? -13.293 11.759 3.592 1.00 98.00 87 LEU A N 1
ATOM 638 C CA . LEU A 1 87 ? -14.344 10.884 3.071 1.00 98.00 87 LEU A CA 1
ATOM 639 C C . LEU A 1 87 ? -15.750 11.240 3.574 1.00 98.00 87 LEU A C 1
ATOM 641 O O . LEU A 1 87 ? -16.722 10.697 3.055 1.00 98.00 87 LEU A O 1
ATOM 645 N N . GLY A 1 88 ? -15.872 12.115 4.578 1.00 98.00 88 GLY A N 1
ATOM 646 C CA . GLY A 1 88 ? -17.150 12.428 5.221 1.00 98.00 88 GLY A CA 1
ATOM 647 C C . GLY A 1 88 ? -17.774 11.232 5.948 1.00 98.00 88 GLY A C 1
ATOM 648 O O . GLY A 1 88 ? -18.996 11.123 5.973 1.00 98.00 88 GLY A O 1
ATOM 649 N N . LYS A 1 89 ? -16.943 10.331 6.488 1.00 98.19 89 LYS A N 1
ATOM 650 C CA . LYS A 1 89 ? -17.358 9.111 7.201 1.00 98.19 89 LYS A CA 1
ATOM 651 C C . LYS A 1 89 ? -17.069 9.227 8.688 1.00 98.19 89 LYS A C 1
ATOM 653 O O . LYS A 1 89 ? -16.032 9.786 9.056 1.00 98.19 89 LYS A O 1
ATOM 658 N N . ASP A 1 90 ? -17.911 8.638 9.527 1.00 98.50 90 ASP A N 1
ATOM 659 C CA . ASP A 1 90 ? -17.603 8.508 10.952 1.00 98.50 90 ASP A CA 1
ATOM 660 C C . ASP A 1 90 ? -16.450 7.508 11.171 1.00 98.50 90 ASP A C 1
ATOM 662 O O . ASP A 1 90 ? -16.180 6.633 10.342 1.00 98.50 90 ASP A O 1
ATOM 666 N N . ILE A 1 91 ? -15.704 7.640 12.275 1.00 98.56 91 ILE A N 1
ATOM 667 C CA . ILE A 1 91 ? -14.503 6.813 12.508 1.00 98.56 91 ILE A CA 1
ATOM 668 C C . ILE A 1 91 ? -14.849 5.317 12.596 1.00 98.56 91 ILE A C 1
ATOM 670 O O . ILE A 1 91 ? -14.081 4.486 12.118 1.00 98.56 91 ILE A O 1
ATOM 674 N N . ASP A 1 92 ? -16.001 4.952 13.154 1.00 98.25 92 ASP A N 1
ATOM 675 C CA . ASP A 1 92 ? -16.482 3.566 13.243 1.00 98.25 92 ASP A CA 1
ATOM 676 C C . ASP A 1 92 ? -16.978 2.990 11.900 1.00 98.25 92 ASP A C 1
ATOM 678 O O . ASP A 1 92 ? -17.132 1.769 11.736 1.00 98.25 92 ASP A O 1
ATOM 682 N N . GLU A 1 93 ? -17.141 3.848 10.893 1.00 97.88 93 GLU A N 1
ATOM 683 C CA . GLU A 1 93 ? -17.377 3.472 9.502 1.00 97.88 93 GLU A CA 1
ATOM 684 C C . GLU A 1 93 ? -16.085 3.261 8.703 1.00 97.88 93 GLU A C 1
ATOM 686 O O . GLU A 1 93 ? -16.123 2.632 7.641 1.00 97.88 93 GLU A O 1
ATOM 691 N N . MET A 1 94 ? -14.942 3.720 9.215 1.00 98.62 94 MET A N 1
ATOM 692 C CA . MET A 1 94 ? -13.644 3.568 8.561 1.00 98.62 94 MET A CA 1
ATOM 693 C C . MET A 1 94 ? -13.126 2.135 8.656 1.00 98.62 94 MET A C 1
ATOM 695 O O . MET A 1 94 ? -13.228 1.475 9.691 1.00 98.62 94 MET A O 1
ATOM 699 N N . THR A 1 95 ? -12.504 1.654 7.581 1.00 98.81 95 THR A N 1
ATOM 700 C CA . THR A 1 95 ? -11.882 0.330 7.514 1.00 98.81 95 THR A CA 1
ATOM 701 C C . THR A 1 95 ? -10.408 0.428 7.129 1.00 98.81 95 THR A C 1
ATOM 703 O O . THR A 1 95 ? -10.059 0.778 6.000 1.00 98.81 95 THR A O 1
ATOM 706 N N . VAL A 1 96 ? -9.539 0.055 8.073 1.00 98.88 96 VAL A N 1
ATOM 707 C CA . VAL A 1 96 ? -8.079 -0.001 7.919 1.00 98.88 96 VAL A CA 1
ATOM 708 C C . VAL A 1 96 ? -7.661 -1.414 7.510 1.00 98.88 96 VAL A C 1
ATOM 710 O O . VAL A 1 96 ? -7.834 -2.370 8.270 1.00 98.88 96 VAL A O 1
ATOM 713 N N . ALA A 1 97 ? -7.091 -1.576 6.319 1.00 98.75 97 ALA A N 1
ATOM 714 C CA . ALA A 1 97 ? -6.481 -2.829 5.889 1.00 98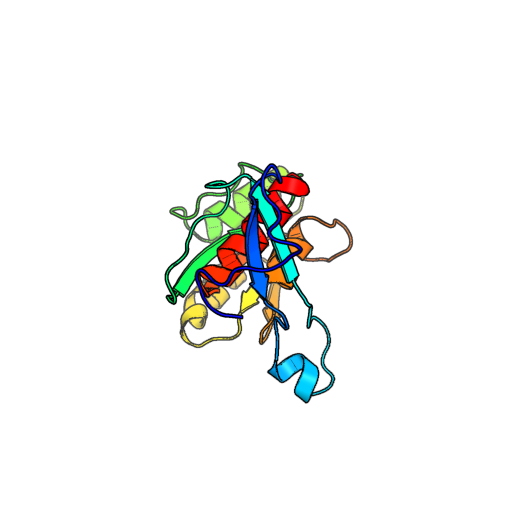.75 97 ALA A CA 1
ATOM 715 C C . ALA A 1 97 ? -5.061 -2.959 6.466 1.00 98.75 97 ALA A C 1
ATOM 717 O O . ALA A 1 97 ? -4.242 -2.050 6.321 1.00 98.75 97 ALA A O 1
ATOM 718 N N . ILE A 1 98 ? -4.757 -4.088 7.119 1.00 98.81 98 ILE A N 1
ATOM 719 C CA . ILE A 1 98 ? -3.441 -4.352 7.730 1.00 98.81 98 ILE A CA 1
ATOM 720 C C . ILE A 1 98 ? -3.020 -5.813 7.496 1.00 98.81 98 ILE A C 1
ATOM 722 O O . ILE A 1 98 ? -3.790 -6.745 7.732 1.00 98.81 98 ILE A O 1
ATOM 726 N N . LEU A 1 99 ? -1.767 -6.023 7.078 1.00 98.44 99 LEU A N 1
ATOM 727 C CA . LEU A 1 99 ? -1.168 -7.358 6.946 1.00 98.44 99 LEU A CA 1
ATOM 728 C C . LEU A 1 99 ? -1.082 -8.082 8.302 1.00 98.44 99 LEU A C 1
ATOM 730 O O . LEU A 1 99 ? -0.557 -7.527 9.268 1.00 98.44 99 LEU A O 1
ATOM 734 N N . ASP A 1 100 ? -1.473 -9.354 8.346 1.00 98.00 100 ASP A N 1
ATOM 735 C CA . ASP A 1 100 ? -1.389 -10.219 9.527 1.00 98.00 100 ASP A CA 1
ATOM 736 C C . ASP A 1 100 ? 0.057 -10.623 9.824 1.00 98.00 100 ASP A C 1
ATOM 738 O O . ASP A 1 100 ? 0.595 -11.593 9.278 1.00 98.00 100 ASP A O 1
ATOM 742 N N . ARG A 1 101 ? 0.747 -9.830 10.639 1.00 98.31 101 ARG A N 1
ATOM 743 C CA . ARG A 1 101 ? 2.134 -10.075 11.039 1.00 98.31 101 ARG A CA 1
ATOM 744 C C . ARG A 1 101 ? 2.320 -9.623 12.479 1.00 98.31 101 ARG A C 1
ATOM 746 O O . ARG A 1 101 ? 1.830 -8.563 12.850 1.00 98.31 101 ARG A O 1
ATOM 753 N N . LYS A 1 102 ? 3.159 -10.334 13.240 1.00 98.38 102 LYS A N 1
ATOM 754 C CA . LYS A 1 102 ? 3.530 -9.953 14.621 1.00 98.38 102 LYS A CA 1
ATOM 755 C C . LYS A 1 102 ? 3.991 -8.494 14.740 1.00 98.38 102 LYS A C 1
ATOM 757 O O . LYS A 1 102 ? 3.610 -7.780 15.657 1.00 98.38 102 LYS A O 1
ATOM 762 N N . ARG A 1 103 ? 4.751 -8.007 13.750 1.00 98.50 103 ARG A N 1
ATOM 763 C CA . ARG A 1 103 ? 5.216 -6.606 13.680 1.00 98.50 103 ARG A CA 1
ATOM 764 C C . ARG A 1 103 ? 4.094 -5.558 13.583 1.00 98.50 103 ARG A C 1
ATOM 766 O O . ARG A 1 103 ? 4.380 -4.378 13.738 1.00 98.50 103 ARG A O 1
ATOM 773 N N . HIS A 1 104 ? 2.853 -5.956 13.301 1.00 98.81 104 HIS A N 1
ATOM 774 C CA . HIS A 1 104 ? 1.697 -5.063 13.203 1.00 98.81 104 HIS A CA 1
ATOM 775 C C . HIS A 1 104 ? 0.731 -5.183 14.385 1.00 98.81 104 HIS A C 1
ATOM 777 O O . HIS A 1 104 ? -0.288 -4.507 14.375 1.00 98.81 104 HIS A O 1
ATOM 783 N N . GLU A 1 105 ? 1.022 -5.981 15.416 1.00 98.62 105 GLU A N 1
ATOM 784 C CA . GLU A 1 105 ? 0.125 -6.129 16.576 1.00 98.62 105 GLU A CA 1
ATOM 785 C C . GLU A 1 105 ? -0.189 -4.777 17.240 1.00 98.62 105 GLU A C 1
ATOM 787 O O . GLU A 1 105 ? -1.352 -4.478 17.517 1.00 98.62 105 GLU A O 1
ATOM 792 N N . ASN A 1 106 ? 0.825 -3.919 17.403 1.00 98.56 106 ASN A N 1
ATOM 793 C CA . ASN A 1 106 ? 0.643 -2.564 17.932 1.00 98.56 106 ASN A CA 1
ATOM 794 C C . ASN A 1 106 ? -0.178 -1.675 16.990 1.00 98.56 106 ASN A C 1
ATOM 796 O O . ASN A 1 106 ? -1.101 -1.016 17.450 1.00 98.56 106 ASN A O 1
ATOM 800 N N . LEU A 1 107 ? 0.101 -1.712 15.683 1.00 98.75 107 LEU A N 1
ATOM 801 C CA . LEU A 1 107 ? -0.648 -0.955 14.673 1.00 98.75 107 LEU A CA 1
ATOM 802 C C . LEU A 1 107 ? -2.130 -1.364 14.644 1.00 98.75 107 LEU A C 1
ATOM 804 O O . LEU A 1 107 ? -3.008 -0.511 14.596 1.00 98.75 107 LEU A O 1
ATOM 808 N N . ILE A 1 108 ? -2.416 -2.666 14.722 1.00 98.81 108 ILE A N 1
ATOM 809 C CA . ILE A 1 108 ? -3.783 -3.202 14.783 1.00 98.81 108 ILE A CA 1
ATOM 810 C C . ILE A 1 108 ? -4.483 -2.730 16.059 1.00 98.81 108 ILE A C 1
ATOM 812 O O . ILE A 1 108 ? -5.657 -2.368 16.017 1.00 98.81 108 ILE A O 1
ATOM 816 N N . LYS A 1 109 ? -3.783 -2.743 17.199 1.00 98.69 109 LYS A N 1
ATOM 817 C CA . LYS A 1 109 ? -4.331 -2.264 18.471 1.00 98.69 109 LYS A CA 1
ATOM 818 C C . LYS A 1 109 ? -4.634 -0.764 18.423 1.00 98.69 109 LYS A C 1
ATOM 820 O O . LYS A 1 109 ? -5.719 -0.377 18.839 1.00 98.69 109 LYS A O 1
ATOM 825 N N . GLU A 1 110 ? -3.713 0.043 17.900 1.00 98.56 110 GLU A N 1
ATOM 826 C CA . GLU A 1 110 ? -3.860 1.498 17.766 1.00 98.56 110 GLU A CA 1
ATOM 827 C C . GLU A 1 110 ? -5.025 1.852 16.827 1.00 98.56 110 GLU A C 1
ATOM 829 O O . GLU A 1 110 ? -5.922 2.601 17.210 1.00 98.56 110 GLU A O 1
ATOM 834 N N . ALA A 1 111 ? -5.097 1.208 15.656 1.00 98.62 111 ALA A N 1
ATOM 835 C CA . ALA A 1 111 ? -6.204 1.378 14.716 1.00 98.62 111 ALA A CA 1
ATOM 836 C C . ALA A 1 111 ? -7.561 0.968 15.314 1.00 98.62 111 ALA A C 1
ATOM 838 O O . ALA A 1 111 ? -8.560 1.627 15.069 1.00 98.62 111 ALA A O 1
ATOM 839 N N . ARG A 1 112 ? -7.619 -0.092 16.133 1.00 98.56 112 ARG A N 1
ATOM 840 C CA . ARG A 1 112 ? -8.859 -0.472 16.837 1.00 98.56 112 ARG A CA 1
ATOM 841 C C . ARG A 1 112 ? -9.227 0.503 17.950 1.00 98.56 112 ARG A C 1
ATOM 843 O O . ARG A 1 112 ? -10.410 0.711 18.191 1.00 98.56 112 ARG A O 1
ATOM 850 N N . SER A 1 113 ? -8.245 1.081 18.646 1.00 98.62 113 SER A N 1
ATOM 851 C CA . SER A 1 113 ? -8.514 2.016 19.746 1.00 98.62 113 SER A CA 1
ATOM 852 C C . SER A 1 113 ? -9.129 3.338 19.296 1.00 98.62 113 SER A C 1
ATOM 854 O O . SER A 1 113 ? -9.748 4.003 20.118 1.00 98.62 113 SER A O 1
ATOM 856 N N . THR A 1 114 ? -9.019 3.690 18.012 1.00 98.50 114 THR A N 1
ATOM 857 C CA . THR A 1 114 ? -9.702 4.869 17.457 1.00 98.50 114 THR A CA 1
ATOM 858 C C . THR A 1 114 ? -11.200 4.643 17.253 1.00 98.50 114 THR A C 1
ATOM 860 O O . THR A 1 114 ? -11.944 5.606 17.123 1.00 98.50 114 THR A O 1
ATOM 863 N N . GLY A 1 115 ? -11.648 3.382 17.228 1.00 98.44 115 GLY A N 1
ATOM 864 C CA . GLY A 1 115 ? -13.009 2.988 16.858 1.00 98.44 115 GLY A CA 1
ATOM 865 C C . GLY A 1 115 ? -13.130 2.455 15.429 1.00 98.44 115 GLY A C 1
ATOM 866 O O . GLY A 1 115 ? -14.147 1.847 15.105 1.00 98.44 115 GLY A O 1
ATOM 867 N N . ALA A 1 116 ? -12.093 2.597 14.596 1.00 98.62 116 ALA A N 1
ATOM 868 C CA . ALA A 1 116 ? -12.116 2.099 13.226 1.00 98.62 116 ALA A CA 1
ATOM 869 C C . ALA A 1 116 ? -12.136 0.564 13.149 1.00 98.62 116 ALA A C 1
ATOM 871 O O . ALA A 1 116 ? -11.584 -0.164 13.986 1.00 98.62 116 ALA A O 1
ATOM 872 N N . ARG A 1 117 ? -12.731 0.048 12.073 1.00 98.75 117 ARG A N 1
ATOM 873 C CA . ARG A 1 117 ? -12.680 -1.374 11.730 1.00 98.75 117 ARG A CA 1
ATOM 874 C C . ARG A 1 117 ? -11.301 -1.719 11.184 1.00 98.75 117 ARG A C 1
ATOM 876 O O . ARG A 1 117 ? -10.686 -0.942 10.459 1.00 98.75 117 ARG A O 1
ATOM 883 N N . VAL A 1 118 ? -10.830 -2.932 11.469 1.00 98.75 118 VAL A N 1
ATOM 884 C CA . VAL A 1 118 ? -9.562 -3.438 10.925 1.00 98.75 118 VAL A CA 1
ATOM 885 C C . VAL A 1 118 ? -9.806 -4.692 10.098 1.00 98.75 118 VAL A C 1
ATOM 887 O O . VAL A 1 118 ? -10.237 -5.717 10.632 1.00 98.75 118 VAL A O 1
ATOM 890 N N . LYS A 1 119 ? -9.472 -4.631 8.806 1.00 98.38 119 LYS A N 1
ATOM 891 C CA . LYS A 1 119 ? -9.476 -5.774 7.890 1.00 98.38 119 LYS A CA 1
ATOM 892 C C . LYS A 1 119 ? -8.080 -6.386 7.845 1.00 98.38 119 LYS A C 1
ATOM 894 O O . LYS A 1 119 ? -7.172 -5.873 7.194 1.00 98.38 119 LYS A O 1
ATOM 899 N N . ILE A 1 120 ? -7.915 -7.493 8.560 1.00 98.00 120 ILE A N 1
ATOM 900 C CA . ILE A 1 120 ? -6.657 -8.239 8.600 1.00 98.00 120 ILE A CA 1
ATOM 901 C C . ILE A 1 120 ? -6.570 -9.159 7.378 1.00 98.00 120 ILE A C 1
ATOM 903 O O . ILE A 1 120 ? -7.526 -9.875 7.076 1.00 98.00 120 ILE A O 1
ATOM 907 N N . PHE A 1 121 ? -5.428 -9.168 6.689 1.00 97.38 121 PHE A N 1
ATOM 908 C CA . PHE A 1 121 ? -5.205 -10.022 5.517 1.00 97.38 121 PHE A CA 1
ATOM 909 C C . PHE A 1 121 ? -3.816 -10.678 5.516 1.00 97.38 121 PHE A C 1
ATOM 911 O O . PHE A 1 121 ? -2.864 -10.159 6.088 1.00 97.38 121 PHE A O 1
ATOM 918 N N . GLY A 1 122 ? -3.694 -11.860 4.906 1.00 96.38 122 GLY A N 1
ATOM 919 C CA . GLY A 1 122 ? -2.482 -12.685 5.018 1.00 96.38 122 GLY A CA 1
ATOM 920 C C . GLY A 1 122 ? -1.348 -12.309 4.057 1.00 96.38 122 GLY A C 1
ATOM 921 O O . GLY A 1 122 ? -0.184 -12.312 4.453 1.00 96.38 122 GLY A O 1
ATOM 922 N N . GLU A 1 123 ? -1.672 -12.012 2.804 1.00 95.75 123 GLU A N 1
ATOM 923 C CA . GLU A 1 123 ? -0.766 -11.662 1.696 1.00 95.75 123 GLU A CA 1
ATOM 924 C C . GLU A 1 123 ? -1.554 -10.801 0.697 1.00 95.75 123 GLU A C 1
ATOM 926 O O . GLU A 1 123 ? -2.775 -10.707 0.846 1.00 95.75 123 GLU A O 1
ATOM 931 N N . GLY A 1 124 ? -0.911 -10.210 -0.311 1.00 95.50 124 GLY A N 1
ATOM 932 C CA . GLY A 1 124 ? -1.638 -9.419 -1.306 1.00 95.50 124 GLY A CA 1
ATOM 933 C C . GLY A 1 124 ? -1.695 -7.929 -0.978 1.00 95.50 124 GLY A C 1
ATOM 934 O O . GLY A 1 124 ? -2.785 -7.354 -0.967 1.00 95.50 124 GLY A O 1
ATOM 935 N N . ASP A 1 125 ? -0.572 -7.303 -0.599 1.00 97.38 125 ASP A N 1
ATOM 936 C CA . ASP A 1 125 ? -0.607 -5.894 -0.174 1.00 97.38 125 ASP A CA 1
ATOM 937 C C . ASP A 1 125 ? -0.675 -4.891 -1.336 1.00 97.38 125 ASP A C 1
ATOM 939 O O . ASP A 1 125 ? -1.085 -3.751 -1.108 1.00 97.38 125 ASP A O 1
ATOM 943 N N . ILE A 1 126 ? -0.418 -5.331 -2.577 1.00 98.38 126 ILE A N 1
ATOM 944 C CA . ILE A 1 126 ? -0.705 -4.546 -3.784 1.00 98.38 126 ILE A CA 1
ATOM 945 C C . ILE A 1 126 ? -2.220 -4.440 -3.946 1.00 98.38 126 ILE A C 1
ATOM 947 O O . ILE A 1 126 ? -2.766 -3.340 -3.975 1.00 98.38 126 ILE A O 1
ATOM 951 N N . ALA A 1 127 ? -2.921 -5.577 -3.971 1.00 97.50 127 ALA A N 1
ATOM 952 C CA . ALA A 1 127 ? -4.379 -5.608 -4.104 1.00 97.50 127 ALA A CA 1
ATOM 953 C C . ALA A 1 127 ? -5.085 -4.843 -2.969 1.00 97.50 127 ALA A C 1
ATOM 955 O O . ALA A 1 127 ? -6.052 -4.113 -3.206 1.00 97.50 127 ALA A O 1
ATOM 956 N N . ALA A 1 128 ? -4.580 -4.965 -1.736 1.00 97.88 128 ALA A N 1
ATOM 957 C CA . ALA A 1 128 ? -5.105 -4.222 -0.593 1.00 97.88 128 ALA A CA 1
ATOM 958 C C . ALA A 1 128 ? -4.894 -2.703 -0.722 1.00 97.88 128 ALA A C 1
ATOM 960 O O . ALA A 1 128 ? -5.786 -1.946 -0.345 1.00 97.88 128 ALA A O 1
ATOM 961 N N . ALA A 1 129 ? -3.760 -2.254 -1.278 1.00 98.44 129 ALA A N 1
ATOM 962 C CA . ALA A 1 129 ? -3.522 -0.841 -1.569 1.00 98.44 129 ALA A CA 1
ATOM 963 C C . ALA A 1 129 ? -4.467 -0.325 -2.659 1.00 98.44 129 ALA A C 1
ATOM 965 O O . ALA A 1 129 ? -5.092 0.705 -2.468 1.00 98.44 129 ALA A O 1
ATOM 966 N N . LEU A 1 130 ? -4.618 -1.052 -3.773 1.00 97.94 130 LEU A N 1
ATOM 967 C CA . LEU A 1 130 ? -5.517 -0.650 -4.864 1.00 97.94 130 LEU A CA 1
ATOM 968 C C . LEU A 1 130 ? -6.974 -0.558 -4.410 1.00 97.94 130 LEU A C 1
ATOM 970 O O . LEU A 1 130 ? -7.712 0.286 -4.906 1.00 97.94 130 LEU A O 1
ATOM 974 N N . SER A 1 131 ? -7.387 -1.410 -3.470 1.00 98.06 131 SER A N 1
ATOM 975 C CA . SER A 1 131 ? -8.758 -1.415 -2.955 1.00 98.06 131 SER A CA 1
ATOM 976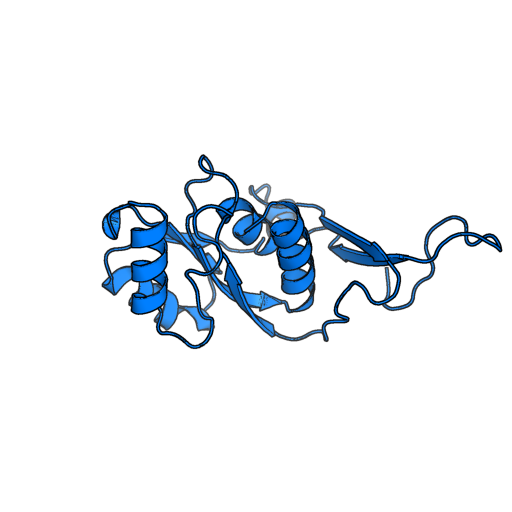 C C . SER A 1 131 ? -9.175 -0.054 -2.387 1.00 98.06 131 SER A C 1
ATOM 978 O O . SER A 1 131 ? -10.337 0.310 -2.521 1.00 98.06 131 SER A O 1
ATOM 980 N N . THR A 1 132 ? -8.248 0.735 -1.830 1.00 98.44 132 THR A N 1
ATOM 981 C CA . THR A 1 132 ? -8.565 2.071 -1.288 1.00 98.44 132 THR A CA 1
ATOM 982 C C . THR A 1 132 ? -9.096 3.035 -2.349 1.00 98.44 132 THR A C 1
ATOM 984 O O . THR A 1 132 ? -9.793 3.987 -2.013 1.00 98.44 132 THR A O 1
ATOM 987 N N . ALA A 1 133 ? -8.785 2.794 -3.626 1.00 98.00 133 ALA A N 1
ATOM 988 C CA . ALA A 1 133 ? -9.192 3.634 -4.744 1.00 98.00 133 ALA A CA 1
ATOM 989 C C . ALA A 1 133 ? -10.584 3.302 -5.310 1.00 98.00 133 ALA A C 1
ATOM 991 O O . ALA A 1 133 ? -11.041 4.009 -6.206 1.00 98.00 133 ALA A O 1
ATOM 992 N N . PHE A 1 134 ? -11.259 2.265 -4.802 1.00 96.69 134 PHE A N 1
ATOM 993 C CA . PHE A 1 134 ? -12.591 1.850 -5.250 1.00 96.69 134 PHE A CA 1
ATOM 994 C C . PHE A 1 134 ? -13.602 1.968 -4.106 1.00 96.69 134 PHE A C 1
ATOM 996 O O . PHE A 1 134 ? -13.431 1.347 -3.056 1.00 96.69 134 PHE A O 1
ATOM 1003 N N . GLU A 1 135 ? -14.665 2.751 -4.312 1.00 90.00 135 GLU A N 1
ATOM 1004 C CA . GLU A 1 135 ? -15.663 3.071 -3.277 1.00 90.00 135 GLU A CA 1
ATOM 1005 C C . GLU A 1 135 ? -16.383 1.831 -2.719 1.00 90.00 135 GLU A C 1
ATOM 1007 O O . GLU A 1 135 ? -16.717 1.777 -1.536 1.00 90.00 135 GLU A O 1
ATOM 1012 N N . ASP A 1 136 ? -16.587 0.811 -3.552 1.00 93.62 136 ASP A N 1
ATOM 1013 C CA . ASP A 1 136 ? -17.291 -0.431 -3.231 1.00 93.62 136 ASP A CA 1
ATOM 1014 C C . ASP A 1 136 ? -16.389 -1.525 -2.628 1.00 93.62 136 ASP A C 1
ATOM 1016 O O . ASP A 1 136 ? -16.874 -2.590 -2.240 1.00 93.62 136 ASP A O 1
ATOM 1020 N N . SER A 1 137 ? -15.083 -1.273 -2.474 1.00 96.44 137 SER A N 1
ATOM 1021 C CA . SER A 1 137 ? -14.140 -2.254 -1.912 1.00 96.44 137 SER A CA 1
ATOM 1022 C C . SER A 1 137 ? -14.311 -2.484 -0.403 1.00 96.44 137 SER A C 1
ATOM 1024 O O . SER A 1 137 ? -13.882 -3.514 0.140 1.00 96.44 137 SER A O 1
ATOM 1026 N N . GLY A 1 138 ? -14.891 -1.495 0.288 1.00 96.00 138 GLY A N 1
ATOM 1027 C CA . GLY A 1 138 ? -14.996 -1.449 1.744 1.00 96.00 138 GLY A CA 1
ATOM 1028 C C . GLY A 1 138 ? -13.659 -1.269 2.475 1.00 96.00 138 GLY A C 1
ATOM 1029 O O . GLY A 1 138 ? -13.576 -1.619 3.651 1.00 96.00 138 GLY A O 1
ATOM 1030 N N . ILE A 1 139 ? -12.604 -0.792 1.805 1.00 98.31 139 ILE A N 1
ATOM 1031 C CA . ILE A 1 139 ? -11.313 -0.435 2.414 1.00 98.31 139 ILE A CA 1
ATOM 1032 C C . ILE A 1 139 ? -11.069 1.054 2.184 1.00 98.31 139 ILE A C 1
ATOM 1034 O O . ILE A 1 139 ? -11.032 1.497 1.043 1.00 98.31 139 ILE A O 1
ATOM 1038 N N . ASP A 1 140 ? -10.837 1.807 3.256 1.00 98.69 140 ASP A N 1
ATOM 1039 C CA . ASP A 1 140 ? -10.625 3.257 3.170 1.00 98.69 140 ASP A CA 1
ATOM 1040 C C . ASP A 1 140 ? -9.139 3.631 3.222 1.00 98.69 140 ASP A C 1
ATOM 1042 O O . ASP A 1 140 ? -8.696 4.595 2.599 1.00 98.69 140 ASP A O 1
ATOM 1046 N N . ILE A 1 141 ? -8.355 2.852 3.969 1.00 98.69 141 ILE A N 1
ATOM 1047 C CA . ILE A 1 141 ? -6.932 3.096 4.190 1.00 98.69 141 ILE A CA 1
ATOM 1048 C C . ILE A 1 141 ? -6.179 1.769 4.325 1.00 98.69 141 ILE A C 1
ATOM 1050 O O . ILE A 1 141 ? -6.626 0.847 5.005 1.00 98.69 141 ILE A O 1
ATOM 1054 N N . LEU A 1 142 ? -5.007 1.670 3.701 1.00 98.81 142 LEU A N 1
ATOM 1055 C CA . LEU A 1 142 ? -4.024 0.620 3.977 1.00 98.81 142 LEU A CA 1
ATOM 1056 C C . LEU A 1 142 ? -2.942 1.201 4.886 1.00 98.81 142 LEU A C 1
ATOM 1058 O O . LEU A 1 142 ? -2.409 2.269 4.589 1.00 98.81 142 LEU A O 1
ATOM 1062 N N . MET A 1 143 ? -2.559 0.479 5.941 1.00 98.88 143 MET A N 1
ATOM 1063 C CA . MET A 1 143 ? -1.412 0.836 6.782 1.00 98.88 143 MET A CA 1
ATOM 1064 C C . MET A 1 143 ? -0.564 -0.390 7.117 1.00 98.88 143 MET A C 1
ATOM 1066 O O . MET A 1 143 ? -1.080 -1.479 7.370 1.00 98.88 143 MET A O 1
ATOM 1070 N N . GLY A 1 144 ? 0.754 -0.207 7.192 1.00 98.62 144 GLY A N 1
ATOM 1071 C CA . GLY A 1 144 ? 1.653 -1.213 7.755 1.00 98.62 144 GLY A CA 1
ATOM 1072 C C . GLY A 1 144 ? 3.004 -1.278 7.072 1.00 98.62 144 GLY A C 1
ATOM 1073 O O . GLY A 1 144 ? 3.481 -0.307 6.501 1.00 98.62 144 GLY A O 1
ATOM 1074 N N . ILE A 1 145 ? 3.653 -2.431 7.181 1.00 98.75 145 ILE A N 1
ATOM 1075 C CA . ILE A 1 145 ? 4.981 -2.709 6.644 1.00 98.75 145 ILE A CA 1
ATOM 1076 C C . ILE A 1 145 ? 4.918 -3.961 5.768 1.00 98.75 145 ILE A C 1
ATOM 1078 O O . ILE A 1 145 ? 4.614 -5.064 6.243 1.00 98.75 145 ILE A O 1
ATOM 1082 N N . GLY A 1 146 ? 5.276 -3.792 4.500 1.00 98.25 146 GLY A N 1
ATOM 1083 C CA . GLY A 1 146 ? 5.291 -4.834 3.474 1.00 98.25 146 GLY A CA 1
ATOM 1084 C C . GLY A 1 146 ? 6.565 -4.791 2.640 1.00 98.25 146 GLY A C 1
ATOM 1085 O O . GLY A 1 146 ? 7.490 -4.054 2.981 1.00 98.25 146 GLY A O 1
ATOM 1086 N N . GLY A 1 147 ? 6.644 -5.586 1.576 1.00 98.12 147 GLY A N 1
ATOM 1087 C CA . GLY A 1 147 ? 7.809 -5.571 0.690 1.00 98.12 147 GLY A CA 1
ATOM 1088 C C . GLY A 1 147 ? 7.923 -4.246 -0.074 1.00 98.12 147 GLY A C 1
ATOM 1089 O O . GLY A 1 147 ? 6.919 -3.640 -0.463 1.00 98.12 147 GLY A O 1
ATOM 1090 N N . ALA A 1 148 ? 9.144 -3.727 -0.203 1.00 98.19 148 ALA A N 1
ATOM 1091 C CA . ALA A 1 148 ? 9.410 -2.470 -0.895 1.00 98.19 148 ALA A CA 1
ATOM 1092 C C . ALA A 1 148 ? 9.092 -2.526 -2.405 1.00 98.19 148 ALA A C 1
ATOM 1094 O O . ALA A 1 148 ? 8.472 -1.572 -2.882 1.00 98.19 148 ALA A O 1
ATOM 1095 N N . PRO A 1 149 ? 9.432 -3.595 -3.158 1.00 97.12 149 PRO A N 1
ATOM 1096 C CA . PRO A 1 149 ? 9.060 -3.711 -4.574 1.00 97.12 149 PRO A CA 1
ATOM 1097 C C . PRO A 1 149 ? 7.545 -3.641 -4.821 1.00 97.12 149 PRO A C 1
ATOM 1099 O O . PRO A 1 149 ? 7.091 -2.916 -5.703 1.00 97.12 149 PRO A O 1
ATOM 1102 N N . GLU A 1 150 ? 6.752 -4.308 -3.989 1.00 98.25 150 GLU A N 1
ATOM 1103 C CA . GLU A 1 150 ? 5.288 -4.299 -4.035 1.00 98.25 150 GLU A CA 1
ATOM 1104 C C . GLU A 1 150 ? 4.739 -2.900 -3.723 1.00 98.25 150 GLU A C 1
ATOM 1106 O O . GLU A 1 150 ? 3.752 -2.460 -4.307 1.00 98.25 150 GLU A O 1
ATOM 1111 N N . GLY A 1 151 ? 5.423 -2.148 -2.852 1.00 98.38 151 GLY A N 1
ATOM 1112 C CA . GLY A 1 151 ? 5.118 -0.737 -2.603 1.00 98.38 151 GLY A CA 1
ATOM 1113 C C . GLY A 1 151 ? 5.256 0.134 -3.855 1.00 98.38 151 GLY A C 1
ATOM 1114 O O . GLY A 1 151 ? 4.437 1.025 -4.065 1.00 98.38 151 GLY A O 1
ATOM 1115 N N . VAL A 1 152 ? 6.239 -0.145 -4.718 1.00 98.38 152 VAL A N 1
ATOM 1116 C CA . VAL A 1 152 ? 6.419 0.572 -5.994 1.00 98.38 152 VAL A CA 1
ATOM 1117 C C . VAL A 1 152 ? 5.293 0.250 -6.974 1.00 98.38 152 VAL A C 1
ATOM 1119 O O . VAL A 1 152 ? 4.765 1.163 -7.608 1.00 98.38 152 VAL A O 1
ATOM 1122 N N . LEU A 1 153 ? 4.888 -1.020 -7.069 1.00 98.56 153 LEU A N 1
ATOM 1123 C CA . LEU A 1 153 ? 3.752 -1.441 -7.900 1.00 98.56 153 LEU A CA 1
ATOM 1124 C C . LEU A 1 153 ? 2.442 -0.795 -7.434 1.00 98.56 153 LEU A C 1
ATOM 1126 O O . LEU A 1 153 ? 1.714 -0.222 -8.246 1.00 98.56 153 LEU A O 1
ATOM 1130 N N . ALA A 1 154 ? 2.178 -0.820 -6.125 1.00 98.56 154 ALA A N 1
ATOM 1131 C CA . ALA A 1 154 ? 1.018 -0.165 -5.531 1.00 98.56 154 ALA A CA 1
ATOM 1132 C C . ALA A 1 154 ? 1.019 1.349 -5.800 1.00 98.56 154 ALA A C 1
ATOM 1134 O O . ALA A 1 154 ? 0.011 1.891 -6.246 1.00 98.56 154 ALA A O 1
ATOM 1135 N N . ALA A 1 155 ? 2.156 2.027 -5.601 1.00 98.50 155 ALA A N 1
ATOM 1136 C CA . ALA A 1 155 ? 2.287 3.460 -5.855 1.00 98.50 155 ALA A CA 1
ATOM 1137 C C . ALA A 1 155 ? 2.078 3.821 -7.334 1.00 98.50 155 ALA A C 1
ATOM 1139 O O . ALA A 1 155 ? 1.459 4.842 -7.631 1.00 98.50 155 ALA A O 1
ATOM 1140 N N . ALA A 1 156 ? 2.564 2.995 -8.267 1.00 98.44 156 ALA A N 1
ATOM 1141 C CA . ALA A 1 156 ? 2.340 3.201 -9.696 1.00 98.44 156 ALA A CA 1
ATOM 1142 C C . ALA A 1 156 ? 0.845 3.129 -10.046 1.00 98.44 156 ALA A C 1
ATOM 1144 O O . ALA A 1 156 ? 0.327 4.030 -10.705 1.00 98.44 156 ALA A O 1
ATOM 1145 N N . ALA A 1 157 ? 0.142 2.107 -9.552 1.00 98.25 157 ALA A N 1
ATOM 1146 C CA . ALA A 1 157 ? -1.293 1.950 -9.776 1.00 98.25 157 ALA A CA 1
ATOM 1147 C C . ALA A 1 157 ? -2.103 3.101 -9.162 1.00 98.25 157 ALA A C 1
ATOM 1149 O O . ALA A 1 157 ? -2.925 3.718 -9.838 1.00 98.25 157 ALA A O 1
ATOM 1150 N N . LEU A 1 158 ? -1.826 3.438 -7.904 1.00 98.50 158 LEU A N 1
ATOM 1151 C CA . LEU A 1 158 ? -2.488 4.519 -7.178 1.00 98.50 158 LEU A CA 1
ATOM 1152 C C . LEU A 1 158 ? -2.260 5.891 -7.824 1.00 98.50 158 LEU A C 1
ATOM 1154 O O . LEU A 1 158 ? -3.201 6.668 -7.986 1.00 98.50 158 LEU A O 1
ATOM 1158 N N . LYS A 1 159 ? -1.046 6.153 -8.326 1.00 98.00 159 LYS A N 1
ATOM 1159 C CA . LYS A 1 159 ? -0.749 7.354 -9.116 1.00 98.00 159 LYS A CA 1
ATOM 1160 C C . LYS A 1 159 ? -1.618 7.448 -10.374 1.00 98.00 159 LYS A C 1
ATOM 1162 O O . LYS A 1 159 ? -2.054 8.549 -10.706 1.00 98.00 159 LYS A O 1
ATOM 1167 N N . CYS A 1 160 ? -1.870 6.331 -11.059 1.00 98.06 160 CYS A N 1
ATOM 1168 C CA . CYS A 1 160 ? -2.750 6.283 -12.231 1.00 98.06 160 CYS A CA 1
ATOM 1169 C C . CYS A 1 160 ? -4.234 6.445 -11.871 1.00 98.06 160 CYS A C 1
ATOM 1171 O O . CYS A 1 160 ? -4.967 7.074 -12.629 1.00 98.06 160 CYS A O 1
ATOM 1173 N N . LEU A 1 161 ? -4.669 5.902 -10.730 1.00 97.88 161 LEU A N 1
ATOM 1174 C CA . LEU A 1 161 ? -6.053 6.001 -10.244 1.00 97.88 161 LEU A CA 1
ATOM 1175 C C . LEU A 1 161 ? -6.362 7.349 -9.579 1.00 97.88 161 LEU A C 1
ATOM 1177 O O . LEU A 1 161 ? -7.522 7.725 -9.461 1.00 97.88 161 LEU A O 1
ATOM 1181 N N . GLY A 1 162 ? -5.331 8.092 -9.178 1.00 97.62 162 GLY A N 1
ATOM 1182 C CA . GLY A 1 162 ? -5.457 9.414 -8.581 1.00 97.62 162 GLY A CA 1
ATOM 1183 C C . GLY A 1 162 ? -5.541 9.427 -7.056 1.00 97.62 162 GLY A C 1
ATOM 1184 O O . GLY A 1 162 ? -5.895 10.481 -6.534 1.00 97.62 162 GLY A O 1
ATOM 1185 N N . GLY A 1 163 ? -5.209 8.323 -6.372 1.00 77.12 163 GLY A N 1
ATOM 1186 C CA . GLY A 1 163 ? -5.123 8.224 -4.905 1.00 77.12 163 GLY A CA 1
ATOM 1187 C C . GLY A 1 163 ? -3.694 8.177 -4.406 1.00 77.12 163 GLY A C 1
ATOM 1188 O O . GLY A 1 163 ? -3.219 7.055 -4.168 1.00 77.12 163 GLY A O 1
#

Radius of gyration: 16.91 Å; chains: 1; bounding box: 36×37×52 Å

Foldseek 3Di:
DDVPDDDDDPDPPDFDKDKQWDQWWCPVCVVVVHPQIDTFMDIGGVVPFDPDDFDKDWDKAAAQLQPPQDDSPDDLLSSLVSLCVSVVHDSLLAEEEEEPDPQCPVVCVRSVVNNYHYDYDHINVLSLRLLNHDPPSSHGMYGDMDTRSSVRRSVSNRVVSND

Secondary structure (DSSP, 8-state):
--TT---S---TTPPPEEEEEEEEETHHHHHTT-TT-EEEEEEEETT-S----SSEEEEEEE-GGGTTS--TTS-HHHHHHHHHHHHT--GGG-EEEEE--GGGHHHHHHHHHTT-EEEEESS-HHHHHHHTT-GGGS--EEEEEEEHHHHHHHHHHHHHHT-